Protein AF-A0A5T1TYG2-F1 (afdb_monomer)

Organism: Campylobacter coli (NCBI:txid195)

Secondary structu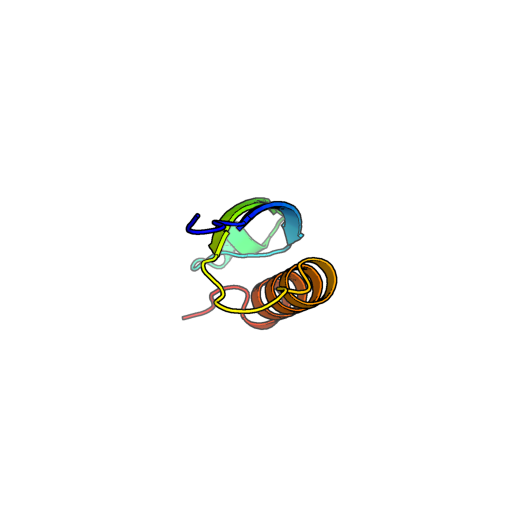re (DSSP, 8-state):
---EEEEEEEEEE---SSTTGGGS-EEEEEEEEEE-SS---HHHHHHHHHHHHHHHTT--

Nearest PDB structures (foldseek):
  3otc-assembly1_A-2  TM=3.935E-01  e=6.860E+00  Homo sapiens
  8ipd-as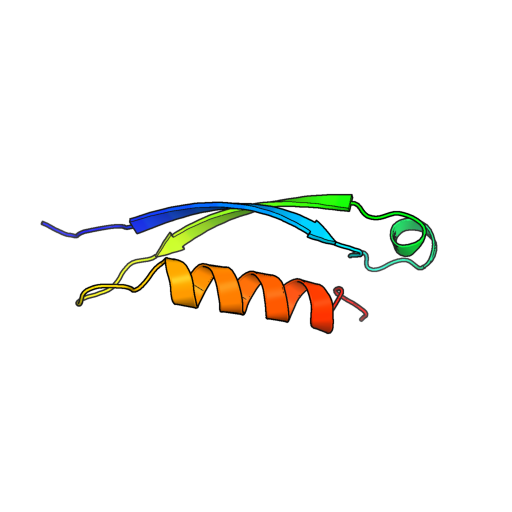sembly1_C  TM=3.344E-01  e=5.001E+00  Homo sapiens
  1una-assembly1_B  TM=3.664E-01  e=5.675E+00  Enterobacteria phage GA

Sequence (60 aa):
MQSHINIKMQFKCIIGILKFERKKKQKVCIYLTAKANDFLDYAKVSKKIKKYYKKEQFLT

InterPro domains:
  IPR006157 Dihydroneopterin aldolase/epimerase domain [PF02152] (8-59)
  IPR043133 GTP cyclohydrolase I, C-terminal/NADPH-dependent 7-cyano-7-deazaguanine reductase [G3DSA:3.30.1130.10] (4-60)

Structure (mmCIF, N/CA/C/O backbone):
data_AF-A0A5T1TYG2-F1
#
_entry.id   AF-A0A5T1TYG2-F1
#
loop_
_atom_site.group_PDB
_atom_site.id
_atom_site.type_symbol
_atom_site.label_atom_id
_atom_site.label_alt_id
_atom_site.label_comp_id
_atom_site.label_asym_id
_atom_site.label_entity_id
_atom_site.label_seq_id
_atom_site.pdbx_PDB_ins_code
_atom_site.Cartn_x
_atom_site.Cartn_y
_atom_site.Cartn_z
_atom_site.occupancy
_atom_site.B_iso_or_equiv
_atom_site.auth_seq_id
_atom_site.auth_comp_id
_atom_site.auth_asym_id
_atom_site.auth_atom_id
_atom_site.pdbx_PDB_model_num
ATOM 1 N N . MET A 1 1 ? 25.746 -1.861 -13.992 1.00 47.78 1 MET A N 1
ATOM 2 C CA . MET A 1 1 ? 24.916 -0.844 -13.304 1.00 47.78 1 MET A CA 1
ATOM 3 C C . MET A 1 1 ? 23.744 -1.547 -12.653 1.00 47.78 1 MET A C 1
ATOM 5 O O . MET A 1 1 ? 22.994 -2.207 -13.355 1.00 47.78 1 MET A O 1
ATOM 9 N N . GLN A 1 2 ? 23.625 -1.488 -11.329 1.00 51.06 2 GLN A N 1
ATOM 10 C CA . GLN A 1 2 ? 22.521 -2.133 -10.623 1.00 51.06 2 GLN A CA 1
ATOM 11 C C . GLN A 1 2 ? 21.408 -1.103 -10.420 1.00 51.06 2 GLN A C 1
ATOM 13 O O . GLN A 1 2 ? 21.504 -0.232 -9.555 1.00 51.06 2 GLN A O 1
ATOM 18 N N . SER A 1 3 ? 20.398 -1.158 -11.285 1.00 68.81 3 SER A N 1
ATOM 19 C CA . SER A 1 3 ? 19.296 -0.198 -11.328 1.00 68.81 3 SER A CA 1
ATOM 20 C C . SER A 1 3 ? 18.364 -0.422 -10.138 1.00 68.81 3 SER A C 1
ATOM 22 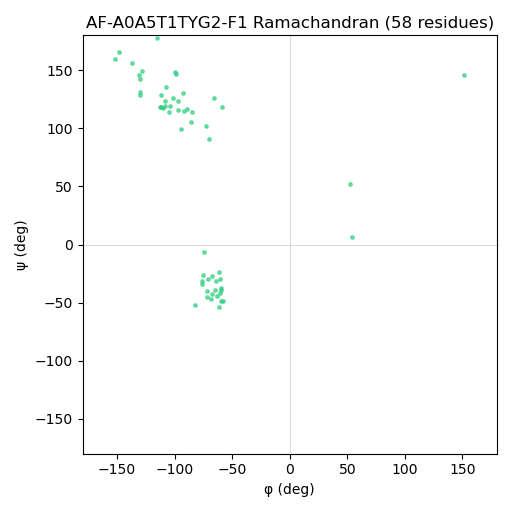O O . SER A 1 3 ? 17.577 -1.364 -10.116 1.00 68.81 3 SER A O 1
ATOM 24 N N . HIS A 1 4 ? 18.476 0.424 -9.118 1.00 75.56 4 HIS A N 1
ATOM 25 C CA . HIS A 1 4 ? 17.538 0.447 -7.999 1.00 75.56 4 HIS A CA 1
ATOM 26 C C . HIS A 1 4 ? 16.442 1.464 -8.305 1.00 75.56 4 HIS A C 1
ATOM 28 O O . HIS A 1 4 ? 16.731 2.599 -8.683 1.00 75.56 4 HIS A O 1
ATOM 34 N N . ILE A 1 5 ? 15.183 1.062 -8.145 1.00 80.25 5 ILE A N 1
ATOM 35 C CA . ILE A 1 5 ? 14.031 1.931 -8.374 1.00 80.25 5 ILE A CA 1
ATOM 36 C C . ILE A 1 5 ? 13.490 2.362 -7.017 1.00 80.25 5 ILE A C 1
ATOM 38 O O . ILE A 1 5 ? 13.056 1.539 -6.210 1.00 80.25 5 ILE A O 1
ATOM 42 N N . ASN A 1 6 ? 13.498 3.671 -6.784 1.00 84.44 6 ASN A N 1
ATOM 43 C CA . ASN A 1 6 ? 12.935 4.277 -5.587 1.00 84.44 6 ASN A CA 1
ATOM 44 C C . ASN A 1 6 ? 11.519 4.767 -5.884 1.00 84.44 6 ASN A C 1
ATOM 46 O O . ASN A 1 6 ? 11.315 5.672 -6.692 1.00 84.44 6 ASN A O 1
ATOM 50 N N . ILE A 1 7 ? 10.537 4.176 -5.211 1.00 84.88 7 ILE A N 1
ATOM 51 C CA . ILE A 1 7 ? 9.126 4.518 -5.350 1.00 84.88 7 ILE A CA 1
ATOM 52 C C . ILE A 1 7 ? 8.675 5.210 -4.068 1.00 84.88 7 ILE A C 1
ATOM 54 O O . ILE A 1 7 ? 8.661 4.623 -2.986 1.00 84.88 7 ILE A O 1
ATOM 58 N N . LYS A 1 8 ? 8.262 6.468 -4.208 1.00 89.19 8 LYS A N 1
ATOM 59 C CA . LYS A 1 8 ? 7.634 7.248 -3.143 1.00 89.19 8 LYS A CA 1
ATOM 60 C C . LYS A 1 8 ? 6.161 7.421 -3.473 1.00 89.19 8 LYS A C 1
ATOM 62 O O . LYS A 1 8 ? 5.822 8.023 -4.488 1.00 89.19 8 LYS A O 1
ATOM 67 N N . MET A 1 9 ? 5.281 6.927 -2.609 1.00 89.25 9 MET A N 1
ATOM 68 C CA . MET A 1 9 ? 3.839 7.084 -2.789 1.00 89.25 9 MET A CA 1
ATOM 69 C C . MET A 1 9 ? 3.155 7.578 -1.528 1.00 89.25 9 MET A C 1
ATOM 71 O O . MET A 1 9 ? 3.542 7.257 -0.406 1.00 89.25 9 MET A O 1
ATOM 75 N N . GLN A 1 10 ? 2.113 8.376 -1.735 1.00 91.31 10 GLN A N 1
ATOM 76 C CA . GLN A 1 10 ? 1.309 8.947 -0.667 1.00 91.31 10 GLN A CA 1
ATOM 77 C C . GLN A 1 10 ? -0.160 8.694 -0.967 1.00 91.31 10 GLN A C 1
ATOM 79 O O . GLN A 1 10 ? -0.635 8.948 -2.076 1.00 91.31 10 GLN A O 1
ATOM 84 N N . PHE A 1 11 ? -0.901 8.200 0.016 1.00 89.88 11 PHE A N 1
ATOM 85 C CA . PHE A 1 11 ? -2.344 8.044 -0.108 1.00 89.88 11 PHE A CA 1
ATOM 86 C C . PHE A 1 11 ? -3.030 8.147 1.246 1.00 89.88 11 PHE A C 1
ATOM 88 O O . PHE A 1 11 ? -2.417 7.988 2.296 1.00 89.88 11 PHE A O 1
ATOM 95 N N . LYS A 1 12 ? -4.331 8.439 1.211 1.00 89.00 12 LYS A N 1
ATOM 96 C CA . LYS A 1 12 ? -5.176 8.435 2.403 1.00 89.00 12 LYS A CA 1
ATOM 97 C C . LYS A 1 12 ? -5.910 7.102 2.499 1.00 89.00 12 LYS A C 1
ATOM 99 O O . LYS A 1 12 ? -6.635 6.734 1.567 1.00 89.00 12 LYS A O 1
ATOM 104 N N . CYS A 1 13 ? -5.747 6.395 3.606 1.00 89.06 13 CYS A N 1
ATOM 105 C CA . CYS A 1 13 ? -6.515 5.194 3.921 1.00 89.06 13 CYS A CA 1
ATOM 106 C C . CYS A 1 13 ? -6.713 5.066 5.431 1.00 89.06 13 CYS A C 1
ATOM 108 O O . CYS A 1 13 ? -6.108 5.789 6.217 1.00 89.06 13 CYS A O 1
ATOM 110 N N . ILE A 1 14 ? -7.639 4.198 5.814 1.00 86.81 14 ILE A N 1
ATOM 111 C CA . ILE A 1 14 ? -7.858 3.843 7.210 1.00 86.81 14 ILE A CA 1
ATOM 112 C C . ILE A 1 14 ? -6.934 2.660 7.484 1.00 86.81 14 ILE A C 1
ATOM 114 O O . ILE A 1 14 ? -7.060 1.631 6.822 1.00 86.81 14 ILE A O 1
ATOM 118 N N . ILE A 1 15 ? -5.980 2.847 8.387 1.00 84.81 15 ILE A N 1
ATOM 119 C CA . ILE A 1 15 ? -5.087 1.806 8.896 1.00 84.81 15 ILE A CA 1
ATOM 120 C C . ILE A 1 15 ? -4.977 1.986 10.407 1.00 84.81 15 ILE A C 1
ATOM 122 O O . ILE A 1 15 ? -5.229 3.078 10.916 1.00 84.81 15 ILE A O 1
ATOM 126 N N . GLY A 1 16 ? -4.631 0.919 11.112 1.00 78.81 16 GLY A N 1
ATOM 127 C CA . GLY A 1 16 ? -4.374 0.980 12.547 1.00 78.81 16 GLY A CA 1
ATOM 128 C C . GLY A 1 16 ? -4.696 -0.343 13.211 1.00 78.81 16 GLY A C 1
ATOM 129 O O . GLY A 1 16 ? -5.642 -1.024 12.815 1.00 78.81 16 GLY A O 1
ATOM 130 N N . ILE A 1 17 ? -3.927 -0.693 14.230 1.00 81.94 17 ILE A N 1
ATOM 131 C CA . ILE A 1 17 ? -4.135 -1.931 14.990 1.00 81.94 17 ILE A CA 1
ATOM 132 C C . ILE A 1 17 ? -5.334 -1.733 15.926 1.00 81.94 17 ILE A C 1
ATOM 134 O O . ILE A 1 17 ? -6.141 -2.636 16.139 1.00 81.94 17 ILE A O 1
ATOM 138 N N . LEU A 1 18 ? -5.511 -0.508 16.430 1.00 80.94 18 LEU A N 1
ATOM 139 C CA . LEU A 1 18 ? -6.519 -0.183 17.430 1.00 80.94 18 LEU A CA 1
ATOM 140 C C . LEU A 1 18 ? -7.768 0.446 16.7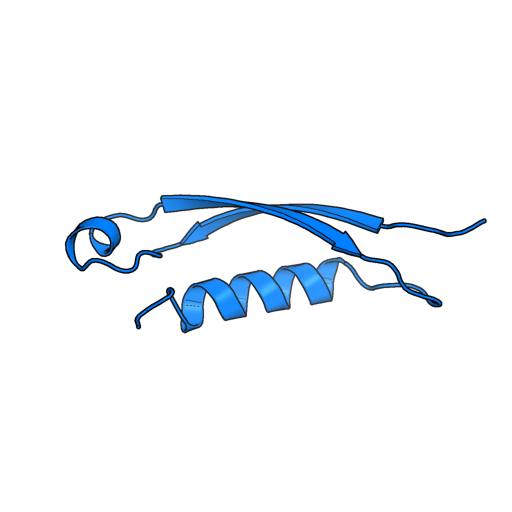97 1.00 80.94 18 LEU A C 1
ATOM 142 O O . LEU A 1 18 ? -7.714 1.213 15.831 1.00 80.94 18 LEU A O 1
ATOM 146 N N . LYS A 1 19 ? -8.938 0.171 17.386 1.00 78.56 19 LYS A N 1
ATOM 147 C CA . LYS A 1 19 ? -10.241 0.639 16.868 1.00 78.56 19 LYS A CA 1
ATOM 148 C C . LYS A 1 19 ? -10.361 2.168 16.796 1.00 78.56 19 LYS A C 1
ATOM 150 O O . LYS A 1 19 ? -11.076 2.679 15.937 1.00 78.56 19 LYS A O 1
ATOM 155 N N . PHE A 1 20 ? -9.687 2.914 17.674 1.00 83.06 20 PHE A N 1
ATOM 156 C CA . PHE A 1 20 ? -9.770 4.379 17.683 1.00 83.06 20 PHE A CA 1
ATOM 157 C C . PHE A 1 20 ? -8.956 5.034 16.560 1.00 83.06 20 PHE A C 1
ATOM 159 O O . PHE A 1 20 ? -9.383 6.061 16.032 1.00 83.06 20 PHE A O 1
ATOM 166 N N . GLU A 1 21 ? -7.841 4.428 16.142 1.00 78.75 21 GLU A N 1
ATOM 167 C CA . GLU A 1 21 ? -7.009 4.917 15.033 1.00 78.75 21 GLU A CA 1
ATOM 168 C C . GLU A 1 21 ? -7.779 4.871 13.710 1.00 78.75 21 GLU A C 1
ATOM 170 O O . GLU A 1 21 ? -7.653 5.754 12.860 1.00 78.75 21 GLU A O 1
ATOM 175 N N . ARG A 1 22 ? -8.681 3.889 13.595 1.00 80.88 22 ARG A N 1
ATOM 176 C CA . ARG A 1 22 ? -9.515 3.654 12.416 1.00 80.88 22 ARG A CA 1
ATOM 177 C C . ARG A 1 22 ? -10.667 4.642 12.232 1.00 80.88 22 ARG A C 1
ATOM 179 O O . ARG A 1 22 ? -11.340 4.603 11.205 1.00 80.88 22 ARG A O 1
ATOM 186 N N 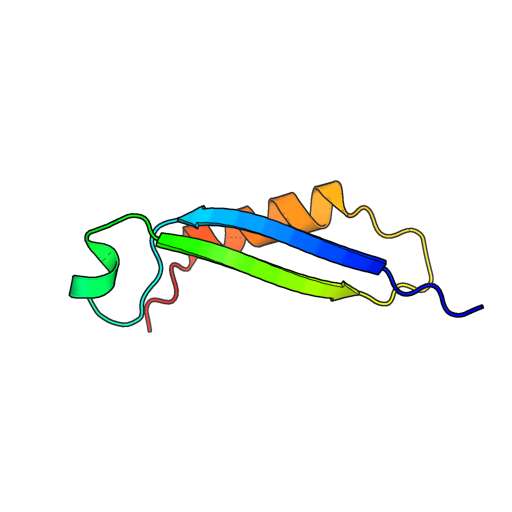. LYS A 1 23 ? -10.912 5.545 13.190 1.00 83.00 23 LYS A N 1
ATOM 187 C CA . LYS A 1 23 ? -12.016 6.521 13.105 1.00 83.00 23 LYS A CA 1
ATOM 188 C C . LYS A 1 23 ? -11.820 7.554 11.993 1.00 83.00 23 LYS A C 1
ATOM 190 O O . LYS A 1 23 ? -12.801 8.095 11.488 1.00 83.00 23 LYS A O 1
ATOM 195 N N . LYS A 1 24 ? -10.575 7.861 11.611 1.00 85.69 24 LYS A N 1
ATOM 196 C CA . LYS A 1 24 ? -10.261 8.868 10.585 1.00 85.69 24 LYS A CA 1
ATOM 197 C C . LYS A 1 24 ? -9.322 8.299 9.527 1.00 85.69 24 LYS A C 1
ATOM 199 O O . LYS A 1 24 ? -8.475 7.459 9.805 1.00 85.69 24 LYS A O 1
ATOM 204 N N . LYS A 1 25 ? -9.451 8.793 8.291 1.00 88.19 25 LYS A N 1
ATOM 205 C CA . LYS A 1 25 ? -8.489 8.493 7.220 1.00 88.19 25 LYS A CA 1
ATOM 206 C C . LYS A 1 25 ? -7.139 9.108 7.579 1.00 88.19 25 LYS A C 1
ATOM 208 O O . LYS A 1 25 ? -7.052 10.317 7.784 1.00 88.19 25 LYS A O 1
ATOM 213 N N . GLN A 1 26 ? -6.098 8.290 7.580 1.00 86.31 26 GLN A N 1
ATOM 214 C CA . GLN A 1 26 ? -4.728 8.700 7.848 1.00 86.31 26 GLN A CA 1
ATOM 215 C C . GLN A 1 26 ? -3.968 8.874 6.532 1.00 86.31 26 GLN A C 1
ATOM 217 O O . GLN A 1 26 ? -4.262 8.212 5.531 1.00 86.31 26 GLN A O 1
ATOM 222 N N . LYS A 1 27 ? -3.009 9.804 6.508 1.00 90.88 27 LYS A N 1
ATOM 223 C CA . LYS A 1 27 ? -2.097 9.968 5.372 1.00 90.88 27 LYS A CA 1
ATOM 224 C C . LYS A 1 27 ? -0.944 8.986 5.546 1.00 90.88 27 LYS A C 1
ATOM 226 O O . LYS A 1 27 ? -0.143 9.138 6.458 1.00 90.88 27 LYS A O 1
ATOM 231 N N . VAL A 1 28 ? -0.858 8.016 4.647 1.00 88.62 28 VAL A N 1
ATOM 232 C CA . VAL A 1 28 ? 0.195 7.004 4.628 1.00 88.62 28 VAL A CA 1
ATOM 233 C C . VAL A 1 28 ? 1.213 7.385 3.564 1.00 88.62 28 VAL A C 1
ATOM 235 O O . VAL A 1 28 ? 0.857 7.623 2.405 1.00 88.62 28 VAL A O 1
ATOM 238 N N . CYS A 1 29 ? 2.477 7.457 3.971 1.00 90.00 29 CYS A N 1
ATOM 239 C CA . CYS A 1 29 ? 3.620 7.692 3.099 1.00 90.00 29 CYS A CA 1
ATOM 240 C C . CYS A 1 29 ? 4.455 6.415 3.060 1.00 90.00 29 CYS A C 1
ATOM 242 O O . CYS A 1 29 ? 4.960 5.986 4.092 1.00 90.00 29 CYS A O 1
ATOM 244 N N . ILE A 1 30 ? 4.594 5.821 1.878 1.00 87.69 30 ILE A N 1
ATOM 245 C CA . ILE A 1 30 ? 5.394 4.614 1.674 1.00 87.69 30 ILE A CA 1
ATOM 246 C C . ILE A 1 30 ? 6.598 4.986 0.824 1.00 87.69 30 ILE A C 1
ATOM 248 O O . ILE A 1 30 ? 6.459 5.586 -0.247 1.00 87.69 30 ILE A O 1
ATOM 252 N N . TYR A 1 31 ? 7.765 4.606 1.326 1.00 90.62 31 TYR A N 1
ATOM 253 C CA . TYR A 1 31 ? 9.034 4.667 0.626 1.00 90.62 31 TYR A CA 1
ATOM 254 C C . TYR A 1 31 ? 9.470 3.231 0.394 1.00 90.62 31 TYR A C 1
ATOM 256 O O . TYR A 1 31 ? 9.614 2.470 1.348 1.00 90.62 31 TYR A O 1
ATOM 264 N N . LEU A 1 32 ? 9.608 2.850 -0.869 1.00 87.12 32 LEU A N 1
ATOM 265 C CA . LEU A 1 32 ? 9.978 1.499 -1.246 1.00 87.12 32 LEU A CA 1
ATOM 266 C C . LEU A 1 32 ? 11.133 1.557 -2.232 1.00 87.12 32 LEU A C 1
ATOM 268 O O . LEU A 1 32 ? 11.057 2.246 -3.248 1.00 87.12 32 LEU A O 1
ATOM 272 N N . THR A 1 33 ? 12.182 0.807 -1.931 1.00 87.38 33 THR A N 1
ATOM 273 C CA . THR A 1 33 ? 13.305 0.596 -2.835 1.00 87.38 33 THR A CA 1
ATOM 274 C C . THR A 1 33 ? 13.172 -0.810 -3.393 1.00 87.38 33 THR A C 1
ATOM 276 O O . THR A 1 33 ? 13.225 -1.790 -2.652 1.00 87.38 33 THR A O 1
ATOM 279 N N . ALA A 1 34 ? 12.935 -0.904 -4.698 1.00 82.88 34 ALA A N 1
ATOM 280 C CA . ALA A 1 34 ? 12.807 -2.164 -5.407 1.00 82.88 34 ALA A CA 1
ATOM 281 C C . ALA A 1 34 ? 14.046 -2.394 -6.267 1.00 82.88 34 ALA A C 1
ATOM 283 O O . ALA A 1 34 ? 14.505 -1.504 -6.988 1.00 82.88 34 ALA A O 1
ATOM 284 N N . LYS A 1 35 ? 14.551 -3.621 -6.212 1.00 84.38 35 LYS A N 1
ATOM 285 C CA . LYS A 1 35 ? 15.574 -4.120 -7.118 1.00 84.38 35 LYS A CA 1
ATOM 286 C C . LYS A 1 35 ? 14.912 -5.127 -8.042 1.00 84.38 35 LYS A C 1
ATOM 288 O O . LYS A 1 35 ? 14.294 -6.077 -7.569 1.00 84.38 35 LYS A O 1
ATOM 293 N N . ALA A 1 36 ? 15.022 -4.894 -9.339 1.00 80.19 36 ALA A N 1
ATOM 294 C CA . ALA A 1 36 ? 14.526 -5.801 -10.357 1.00 80.19 36 ALA A CA 1
ATOM 295 C C . ALA A 1 36 ? 15.639 -6.035 -11.376 1.00 80.19 36 ALA A C 1
ATOM 297 O O . ALA A 1 36 ? 16.411 -5.123 -11.669 1.00 80.19 36 ALA A O 1
ATOM 298 N N . ASN A 1 37 ? 15.736 -7.269 -11.868 1.00 79.44 37 ASN A N 1
ATOM 299 C CA . ASN A 1 37 ? 16.664 -7.607 -12.945 1.00 79.44 37 ASN A CA 1
ATOM 300 C C . ASN A 1 37 ? 16.139 -7.098 -14.300 1.00 79.44 37 ASN A C 1
ATOM 302 O O . ASN A 1 37 ? 16.936 -6.764 -15.168 1.00 79.44 37 ASN A O 1
ATOM 306 N N . ASP A 1 38 ? 14.815 -6.957 -14.419 1.00 80.56 38 ASP A N 1
ATOM 307 C CA . ASP A 1 38 ? 14.101 -6.431 -15.583 1.00 80.56 38 ASP A CA 1
ATOM 308 C C . ASP A 1 38 ? 13.370 -5.119 -15.266 1.00 80.56 38 ASP A C 1
ATOM 310 O O . ASP A 1 38 ? 13.346 -4.640 -14.127 1.00 80.56 38 ASP A O 1
ATOM 314 N N . PHE A 1 39 ? 12.722 -4.540 -16.280 1.00 79.00 39 PHE A N 1
ATOM 315 C CA . PHE A 1 39 ? 11.875 -3.365 -16.107 1.00 79.00 39 PHE A CA 1
ATOM 316 C C . PHE A 1 39 ? 10.736 -3.638 -15.113 1.00 79.00 39 PHE A C 1
ATOM 318 O O . PHE A 1 39 ? 9.853 -4.467 -15.341 1.00 79.00 39 PHE A O 1
ATOM 325 N N . LEU A 1 40 ? 10.729 -2.888 -14.013 1.00 80.25 40 LEU A N 1
ATOM 326 C CA . LEU A 1 40 ? 9.662 -2.925 -13.024 1.00 80.25 40 LEU A CA 1
ATOM 327 C C . LEU A 1 40 ? 8.604 -1.865 -13.355 1.00 80.25 40 LEU A C 1
ATOM 329 O O . LEU A 1 40 ? 8.850 -0.664 -13.236 1.00 80.25 40 LEU A O 1
ATOM 333 N N . ASP A 1 41 ? 7.391 -2.312 -13.677 1.00 84.88 41 ASP A N 1
ATOM 334 C CA . ASP A 1 41 ? 6.231 -1.432 -13.836 1.00 84.88 41 ASP A CA 1
ATOM 335 C C . ASP A 1 41 ? 5.782 -0.873 -12.470 1.00 84.88 41 ASP A C 1
ATOM 337 O O . ASP A 1 41 ? 4.959 -1.443 -11.740 1.00 84.88 41 ASP A O 1
ATOM 341 N N . TYR A 1 42 ? 6.340 0.284 -12.122 1.00 83.50 42 TYR A N 1
ATOM 342 C CA . TYR A 1 42 ? 6.053 1.008 -10.888 1.00 83.50 42 TYR A CA 1
ATOM 343 C C . TYR A 1 42 ? 4.584 1.446 -10.772 1.00 83.50 42 TYR A C 1
ATOM 345 O O . TYR A 1 42 ? 4.089 1.611 -9.651 1.00 83.50 42 TYR A O 1
ATOM 353 N N . ALA A 1 43 ? 3.846 1.588 -11.880 1.00 86.06 43 ALA A N 1
ATOM 354 C CA . ALA A 1 43 ? 2.425 1.927 -11.847 1.00 86.06 43 ALA A CA 1
ATOM 355 C C . ALA A 1 43 ? 1.592 0.739 -11.341 1.00 86.06 43 ALA A C 1
ATOM 357 O O . ALA A 1 43 ? 0.752 0.900 -10.443 1.00 86.06 43 ALA A O 1
ATOM 358 N N . LYS A 1 44 ? 1.871 -0.474 -11.838 1.00 88.38 44 LYS A N 1
ATOM 359 C CA . LYS A 1 44 ? 1.244 -1.710 -11.335 1.00 88.38 44 LYS A CA 1
ATOM 360 C C . LYS A 1 44 ? 1.595 -1.971 -9.875 1.00 88.38 44 LYS A C 1
ATOM 362 O O . LYS A 1 44 ? 0.693 -2.271 -9.087 1.00 88.38 44 LYS A O 1
ATOM 367 N N . VAL A 1 45 ? 2.864 -1.804 -9.496 1.00 87.94 45 VAL A N 1
ATOM 368 C CA . VAL A 1 45 ? 3.322 -1.972 -8.105 1.00 87.94 45 VAL A CA 1
ATOM 369 C C . VAL A 1 45 ? 2.586 -1.006 -7.175 1.00 87.94 45 VAL A C 1
ATOM 371 O O 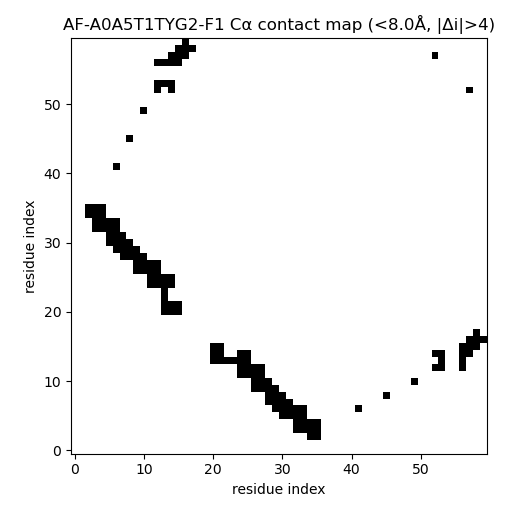. VAL A 1 45 ? 1.980 -1.435 -6.191 1.00 87.94 45 VAL A O 1
ATOM 374 N N . SER A 1 46 ? 2.516 0.277 -7.536 1.00 87.62 46 SER A N 1
ATOM 375 C CA . SER A 1 46 ? 1.805 1.295 -6.752 1.00 87.62 46 SER A CA 1
ATOM 376 C C . SER A 1 46 ? 0.317 0.993 -6.591 1.00 87.62 46 SER A C 1
ATOM 378 O O . SER A 1 46 ? -0.242 1.122 -5.497 1.00 87.62 46 SER A O 1
ATOM 380 N N . LYS A 1 47 ? -0.342 0.536 -7.662 1.00 90.25 47 LYS A N 1
ATOM 381 C CA . LYS A 1 47 ? -1.763 0.163 -7.624 1.00 90.25 47 LYS A CA 1
ATOM 382 C C . LYS A 1 47 ? -2.004 -1.044 -6.715 1.00 90.25 47 LYS A C 1
ATOM 384 O O . LYS A 1 47 ? -2.989 -1.055 -5.970 1.00 90.25 47 LYS A O 1
ATOM 389 N N . LYS A 1 48 ? -1.103 -2.031 -6.739 1.00 90.88 48 LYS A N 1
ATOM 390 C CA . LYS A 1 48 ? -1.185 -3.242 -5.912 1.00 90.88 48 LYS A CA 1
ATOM 391 C C . LYS A 1 48 ? -0.983 -2.923 -4.429 1.00 90.88 48 LYS A C 1
ATOM 393 O O . LYS A 1 48 ? -1.830 -3.311 -3.627 1.00 90.88 48 LYS A O 1
ATOM 398 N N . ILE A 1 49 ? 0.037 -2.132 -4.083 1.00 88.69 49 ILE A N 1
ATOM 399 C CA . ILE A 1 49 ? 0.303 -1.680 -2.704 1.00 88.69 49 ILE A CA 1
ATOM 400 C C . ILE A 1 49 ? -0.901 -0.913 -2.148 1.00 88.69 49 ILE A C 1
ATOM 402 O O . ILE A 1 49 ? -1.410 -1.234 -1.076 1.00 88.69 49 ILE A O 1
ATOM 406 N N . LYS A 1 50 ? -1.441 0.046 -2.908 1.00 88.31 50 LYS A N 1
ATOM 407 C CA . LYS A 1 50 ? -2.622 0.813 -2.484 1.00 88.31 50 LYS A CA 1
ATOM 408 C C . LYS A 1 50 ? -3.844 -0.078 -2.241 1.00 88.31 50 LYS A C 1
ATOM 410 O O . LYS A 1 50 ? -4.610 0.182 -1.314 1.00 88.31 50 LYS A O 1
ATOM 415 N N . LYS A 1 51 ? -4.055 -1.106 -3.072 1.00 90.75 51 LYS A N 1
ATOM 416 C CA . LYS A 1 51 ? -5.155 -2.071 -2.901 1.00 90.75 51 LYS A CA 1
ATOM 417 C C . LYS A 1 51 ? -4.948 -2.928 -1.651 1.00 90.75 51 LYS A C 1
ATOM 419 O O . LYS A 1 51 ? -5.903 -3.125 -0.908 1.00 90.75 51 LYS A O 1
ATOM 424 N N . TYR A 1 52 ? -3.720 -3.379 -1.413 1.00 89.56 52 TYR A N 1
ATOM 425 C CA . TYR A 1 52 ? -3.346 -4.176 -0.248 1.00 89.56 52 TYR A CA 1
ATOM 426 C C . TYR A 1 52 ? -3.585 -3.415 1.062 1.00 89.56 52 TYR A C 1
ATOM 428 O O . TYR A 1 52 ? -4.381 -3.854 1.886 1.00 89.56 52 TYR A O 1
ATOM 436 N N . TYR A 1 53 ? -3.032 -2.203 1.185 1.00 87.38 53 TYR A N 1
ATOM 437 C CA . TYR A 1 53 ? -3.186 -1.360 2.379 1.00 87.38 53 TYR A CA 1
ATOM 438 C C . TYR A 1 53 ? -4.649 -1.022 2.691 1.00 87.38 53 TYR A C 1
ATOM 440 O O . TYR A 1 53 ? -5.047 -0.973 3.851 1.00 87.3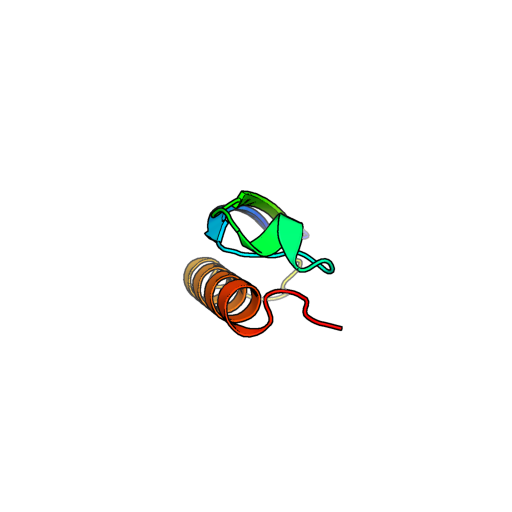8 53 TYR A O 1
ATOM 448 N N . LYS A 1 54 ? -5.476 -0.799 1.661 1.00 84.50 54 LYS A N 1
ATOM 449 C CA . LYS A 1 54 ? -6.916 -0.556 1.842 1.00 84.50 54 LYS A CA 1
ATOM 450 C C . LYS A 1 54 ? -7.696 -1.800 2.272 1.00 84.50 54 LYS A C 1
ATOM 452 O O . LYS A 1 54 ? -8.742 -1.642 2.900 1.00 84.50 54 LYS A O 1
ATOM 457 N N . L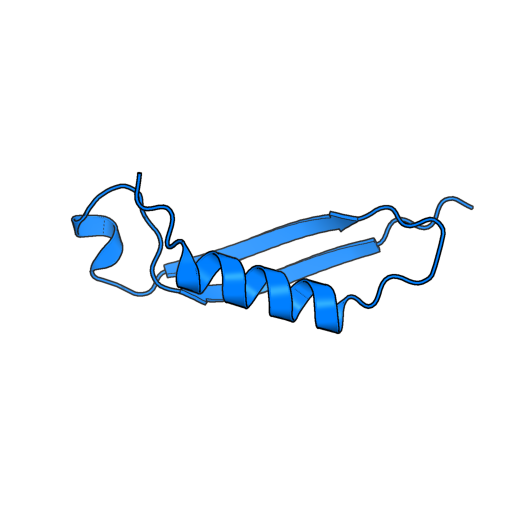YS A 1 55 ? -7.242 -2.993 1.872 1.00 86.38 55 LYS A N 1
ATOM 458 C CA . LYS A 1 55 ? -7.919 -4.261 2.158 1.00 86.38 55 LYS A CA 1
ATOM 459 C C . LYS A 1 55 ? -7.578 -4.760 3.555 1.00 86.38 55 LYS A C 1
ATOM 461 O O . LYS A 1 55 ? -8.493 -5.044 4.311 1.00 86.38 55 LYS A O 1
ATOM 466 N N . GLU A 1 56 ? -6.292 -4.851 3.884 1.00 81.25 56 GLU A N 1
ATOM 467 C CA . GLU A 1 56 ? -5.876 -5.390 5.180 1.00 81.25 56 GLU A CA 1
ATOM 468 C C . GLU A 1 56 ? -6.188 -4.434 6.323 1.00 81.25 56 GLU A C 1
ATOM 470 O O . GLU A 1 56 ? -6.591 -4.869 7.398 1.00 81.25 56 GLU A O 1
ATOM 475 N N . GLN A 1 57 ? -5.983 -3.127 6.109 1.00 79.12 57 GLN A N 1
ATOM 476 C CA . GLN A 1 57 ? -6.111 -2.093 7.146 1.00 79.12 57 GLN A CA 1
ATOM 477 C C . GLN A 1 57 ? -5.266 -2.376 8.411 1.00 79.12 57 GLN A C 1
ATOM 479 O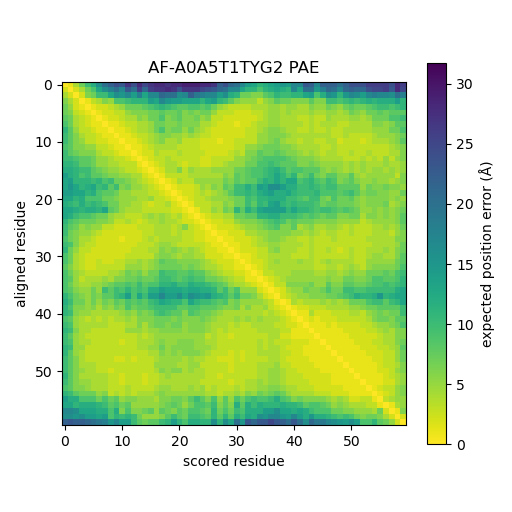 O . GLN A 1 57 ? -5.362 -1.624 9.379 1.00 79.12 57 GLN A O 1
ATOM 484 N N . PHE A 1 58 ? -4.424 -3.421 8.371 1.00 74.12 58 PHE A N 1
ATOM 485 C CA . PHE A 1 58 ? -3.632 -3.993 9.459 1.00 74.12 58 PHE A CA 1
ATOM 486 C C . PHE A 1 58 ? -4.487 -4.315 10.694 1.00 74.12 58 PHE A C 1
ATOM 488 O O . PHE A 1 58 ? -4.228 -3.816 11.786 1.00 74.12 58 PHE A O 1
ATOM 495 N N . LEU A 1 59 ? -5.585 -5.066 10.494 1.00 66.69 59 LEU A N 1
ATOM 496 C CA . LEU A 1 59 ? -6.382 -5.636 11.594 1.00 66.69 59 LEU A CA 1
ATOM 497 C C . LEU A 1 59 ? -5.747 -6.969 11.988 1.00 66.69 59 LEU A C 1
ATOM 499 O O . LEU A 1 59 ? -5.871 -7.924 11.224 1.00 66.69 59 LEU A O 1
ATOM 503 N N . THR A 1 60 ? -5.060 -7.002 13.126 1.00 57.66 60 THR A N 1
ATOM 504 C CA . THR A 1 60 ? -4.625 -8.251 13.766 1.00 57.66 60 THR A CA 1
ATOM 505 C C . THR A 1 60 ? -5.686 -8.709 14.752 1.00 57.66 60 THR A C 1
ATOM 507 O O . THR A 1 60 ? -6.267 -7.825 15.427 1.00 57.66 60 THR A O 1
#

Radius of gyration: 13.99 Å; Cα contacts (8 Å, |Δi|>4): 73; chains: 1; bounding box: 37×18×34 Å

Solvent-accessible surface area (backbone atoms only — not comparable to full-atom values): 3774 Å² total; per-residue (Å²): 135,87,67,68,47,78,48,76,49,74,49,75,42,45,46,41,73,49,79,74,54,48,75,48,74,39,83,46,76,48,80,45,80,45,78,53,98,60,92,74,62,60,68,61,50,52,56,50,53,55,51,47,51,61,67,56,23,58,68,122

Mean predicted aligned error: 6.03 Å

pLDDT: mean 82.85, std 8.79, range [47.78, 91.31]

Foldseek 3Di:
DFDKDWDWDWDWAQADQDPVSRPGTDIDIDIDIDGDPDDDPSVVVVVVVVVVCRVPSVHD